Protein AF-A0A424YHI6-F1 (afdb_monomer)

Solvent-accessible surface area (backbone atoms only — not comparable to full-atom values): 8023 Å² total; per-residue (Å²): 115,73,70,59,58,51,52,52,29,46,53,42,8,32,53,23,9,33,55,16,30,49,55,28,49,52,54,45,48,51,32,28,75,72,61,40,29,93,57,55,65,30,27,48,49,17,44,78,84,36,56,72,74,53,6,70,35,75,68,19,32,53,51,2,46,53,50,46,38,51,51,24,18,51,53,21,25,55,49,40,69,72,55,61,90,86,53,69,34,44,64,51,14,31,50,50,12,48,49,49,28,49,46,43,49,58,42,50,30,34,74,70,68,60,44,71,44,59,94,75,48,56,66,58,36,52,52,52,48,43,52,38,25,28,50,24,15,33,45,26,14,46,44,41,48,58,68,68,61,59,72,82,86,78,72,95,75,91,131

Sequence (159 aa):
MRRFLEVDRLRTGVLAGLAAGIVMGIVSLLFYQTGIFNLNPFSVMARLFLSEAEAATSTGLVIGLVLHLAAAAFYGTVFAFLIDKRENALYWGITFGTILYFVNAGVLGPALGLFPPLWQVNLPNNIGALVTRVLYGGVLGYLVHMWLREPVEEGAEHH

Nearest PDB structures (foldseek):
  8wre-assembly1_A  TM=1.857E-01  e=3.552E+00  Homo sapiens
  7tjy-assembly1_T  TM=2.466E-01  e=9.676E+00  Saccharomyces cerevisiae
  8t69-assembly1_A  TM=2.017E-01  e=7.622E+00  Homo sapiens

InterPro domains:
  IPR046739 Protein of unknown function DUF6789 [PF20587] (9-150)

Mean predicted aligned error: 4.95 Å

Secondary structure (DSSP, 8-state):
-HHHHHHHHHHHHHHHHHHHHHHHHHHHHHHHHTTSSSS-HHHHHHTTTS-HHHHTSHHHHHHHHHHHHHHHHHHHHHHHHH--TTS-HHHHHHHHHHHHHIIIIIIIHHHTTSS--GGGS-HHHHHHHHHHHHHHHHHHHHHHHHHHH-------S--

Organism: NCBI:txid1795816

Structure (mmCIF, N/CA/C/O backbone):
data_AF-A0A424YHI6-F1
#
_entry.id   AF-A0A424YHI6-F1
#
loop_
_atom_site.group_PDB
_atom_site.id
_atom_site.type_symbol
_atom_site.label_atom_id
_atom_site.label_alt_id
_atom_site.label_comp_id
_atom_site.label_asym_id
_atom_site.label_entity_id
_atom_site.label_seq_id
_atom_site.pdbx_PDB_ins_code
_atom_site.Cartn_x
_atom_site.Cartn_y
_atom_site.Cartn_z
_atom_site.occupancy
_atom_site.B_iso_or_equiv
_atom_site.auth_seq_id
_atom_site.auth_comp_id
_atom_site.auth_asym_id
_atom_site.auth_atom_id
_atom_site.pdbx_PDB_model_num
ATOM 1 N N . MET A 1 1 ? 16.767 -15.921 -23.527 1.00 62.75 1 MET A N 1
ATOM 2 C CA . MET A 1 1 ? 16.535 -14.461 -23.427 1.00 62.75 1 MET A CA 1
ATOM 3 C C . MET A 1 1 ? 15.214 -14.106 -22.733 1.00 62.75 1 MET A C 1
ATOM 5 O O . MET A 1 1 ? 15.269 -13.464 -21.698 1.00 62.75 1 MET A O 1
ATOM 9 N N . ARG A 1 2 ? 14.042 -14.572 -23.203 1.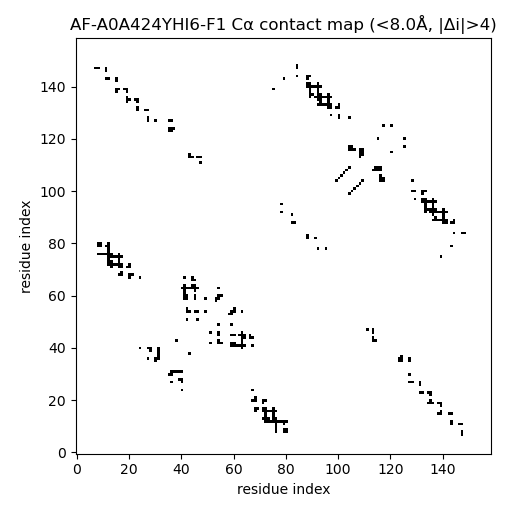00 69.50 2 ARG A N 1
ATOM 10 C CA . ARG A 1 2 ? 12.725 -14.239 -22.602 1.00 69.50 2 ARG A CA 1
ATOM 11 C C . ARG A 1 2 ? 12.581 -14.592 -21.107 1.00 69.50 2 ARG A C 1
ATOM 13 O O . ARG A 1 2 ? 12.114 -13.767 -20.338 1.00 69.50 2 ARG A O 1
ATOM 20 N N . ARG A 1 3 ? 13.074 -15.765 -20.691 1.00 66.00 3 ARG A N 1
ATOM 21 C CA . ARG A 1 3 ? 13.011 -16.243 -19.294 1.00 66.00 3 ARG A CA 1
ATOM 22 C C . ARG A 1 3 ? 13.811 -15.385 -18.298 1.00 66.00 3 ARG A C 1
ATOM 24 O O . ARG A 1 3 ? 13.391 -15.253 -17.159 1.00 66.00 3 ARG A O 1
ATOM 31 N N . PHE A 1 4 ? 14.930 -14.790 -18.720 1.00 61.97 4 PHE A N 1
ATOM 32 C CA . PHE A 1 4 ? 15.724 -13.897 -17.860 1.00 61.97 4 PHE A CA 1
ATOM 33 C C . PHE A 1 4 ? 14.978 -12.582 -17.596 1.00 61.97 4 PHE A C 1
ATOM 35 O O . PHE A 1 4 ? 14.822 -12.182 -16.449 1.00 61.97 4 PHE A O 1
ATOM 42 N N . LEU A 1 5 ? 14.373 -12.003 -18.640 1.00 73.88 5 LEU A N 1
ATOM 43 C CA . LEU A 1 5 ? 13.563 -10.785 -18.523 1.00 73.88 5 LEU A CA 1
ATOM 44 C C . LEU A 1 5 ? 12.338 -10.958 -17.607 1.00 73.88 5 LEU A C 1
ATOM 46 O O . LEU A 1 5 ? 11.920 -10.004 -16.955 1.00 73.88 5 LEU A O 1
ATOM 50 N N . GLU A 1 6 ? 11.751 -12.155 -17.561 1.00 80.88 6 GLU A N 1
ATOM 51 C CA . GLU A 1 6 ? 10.613 -12.466 -16.685 1.00 80.88 6 GLU A CA 1
ATOM 52 C C . GLU A 1 6 ? 11.025 -12.549 -15.207 1.00 80.88 6 GLU A C 1
ATOM 54 O O . GLU A 1 6 ? 10.312 -12.031 -14.347 1.00 80.88 6 GLU A O 1
ATOM 59 N N . VAL A 1 7 ? 12.187 -13.143 -14.911 1.00 82.56 7 VAL A N 1
ATOM 60 C CA . VAL A 1 7 ? 12.729 -13.227 -13.544 1.00 82.56 7 VAL A CA 1
ATOM 61 C C . VAL A 1 7 ? 13.099 -11.840 -13.020 1.00 82.56 7 VAL A C 1
ATOM 63 O O . VAL A 1 7 ? 12.750 -11.507 -11.885 1.00 82.56 7 VAL A O 1
ATOM 66 N N . ASP A 1 8 ? 13.718 -11.006 -13.856 1.00 87.38 8 ASP A N 1
ATOM 67 C CA . ASP A 1 8 ? 14.085 -9.638 -13.481 1.00 87.38 8 ASP A CA 1
ATOM 68 C C . ASP A 1 8 ? 12.847 -8.787 -13.186 1.00 87.38 8 ASP A C 1
ATOM 70 O O . ASP A 1 8 ? 12.795 -8.088 -12.177 1.00 87.38 8 ASP A O 1
ATOM 74 N N . ARG A 1 9 ? 11.800 -8.891 -14.016 1.00 91.38 9 ARG A N 1
ATOM 75 C CA . ARG A 1 9 ? 10.528 -8.186 -13.786 1.00 91.38 9 ARG A CA 1
ATOM 76 C C . ARG A 1 9 ? 9.827 -8.647 -12.517 1.00 91.38 9 ARG A C 1
ATOM 78 O O . ARG A 1 9 ? 9.335 -7.804 -11.771 1.00 91.38 9 ARG A O 1
ATOM 85 N N . LEU A 1 10 ? 9.801 -9.955 -12.254 1.00 94.44 10 LEU A N 1
ATOM 86 C CA . LEU A 1 10 ? 9.217 -10.498 -11.030 1.00 94.44 10 LEU A CA 1
ATOM 87 C C . LEU A 1 10 ? 9.954 -9.971 -9.795 1.00 94.44 10 LEU A C 1
ATOM 89 O O . LEU A 1 10 ? 9.326 -9.410 -8.899 1.00 94.44 10 LEU A O 1
ATOM 93 N N . ARG A 1 11 ? 11.285 -10.103 -9.761 1.00 94.81 11 ARG A N 1
ATOM 94 C CA . ARG A 1 11 ? 12.110 -9.634 -8.640 1.00 94.81 11 ARG A CA 1
ATOM 95 C C . ARG A 1 11 ? 11.953 -8.130 -8.430 1.00 94.81 11 ARG A C 1
ATOM 97 O O . ARG A 1 11 ? 11.688 -7.701 -7.308 1.00 94.81 11 ARG A O 1
ATOM 104 N N . THR A 1 12 ? 12.080 -7.341 -9.495 1.00 94.62 12 THR A N 1
ATOM 105 C CA . THR A 1 12 ? 11.944 -5.883 -9.432 1.00 94.62 12 THR A CA 1
ATOM 106 C C . THR A 1 12 ? 10.549 -5.473 -8.982 1.00 94.62 12 THR A C 1
ATOM 108 O O . THR A 1 12 ? 10.425 -4.625 -8.104 1.00 94.62 12 THR A O 1
ATOM 111 N N . GLY A 1 13 ? 9.500 -6.105 -9.507 1.00 96.44 13 GLY A N 1
ATOM 112 C CA . GLY A 1 13 ? 8.123 -5.818 -9.120 1.00 96.44 13 GLY A CA 1
ATOM 113 C C . GLY A 1 13 ? 7.825 -6.142 -7.657 1.00 96.44 13 GLY A C 1
ATOM 114 O O . GLY A 1 13 ? 7.239 -5.312 -6.963 1.00 96.44 13 GLY A O 1
ATOM 115 N N . VAL A 1 14 ? 8.281 -7.296 -7.157 1.00 97.81 14 VAL A N 1
ATOM 116 C CA . VAL A 1 14 ? 8.134 -7.669 -5.740 1.00 97.81 14 VAL A CA 1
ATOM 117 C C . VAL A 1 14 ? 8.851 -6.665 -4.841 1.00 97.81 14 VAL A C 1
ATOM 119 O O . VAL A 1 14 ? 8.233 -6.110 -3.934 1.00 97.81 14 VAL A O 1
ATOM 122 N N . LEU A 1 15 ? 10.136 -6.399 -5.092 1.00 97.62 15 LEU A N 1
ATOM 123 C CA . LEU A 1 15 ? 10.931 -5.515 -4.236 1.00 97.62 15 LEU A CA 1
ATOM 124 C C . LEU A 1 15 ? 10.422 -4.070 -4.281 1.00 97.62 15 LEU A C 1
ATOM 126 O O . LEU A 1 15 ? 10.320 -3.422 -3.238 1.00 97.62 15 LEU A O 1
ATOM 130 N N . ALA A 1 16 ? 10.059 -3.573 -5.466 1.00 97.50 16 ALA A N 1
ATOM 131 C CA . ALA A 1 16 ? 9.575 -2.205 -5.626 1.00 97.50 16 ALA A CA 1
ATOM 132 C C . ALA A 1 16 ? 8.184 -2.054 -5.009 1.00 97.50 16 ALA A C 1
ATOM 134 O O . ALA A 1 16 ? 7.911 -1.063 -4.334 1.00 97.50 16 ALA A O 1
ATOM 135 N N . GLY A 1 17 ? 7.333 -3.072 -5.175 1.00 98.50 17 GLY A N 1
ATOM 136 C CA . GLY A 1 17 ? 6.027 -3.164 -4.536 1.00 98.50 17 GLY A CA 1
ATOM 137 C C . GLY A 1 17 ? 6.120 -3.145 -3.015 1.00 98.50 17 GLY A C 1
ATOM 138 O O . GLY A 1 17 ? 5.414 -2.368 -2.380 1.00 98.50 17 GLY A O 1
ATOM 139 N N . LEU A 1 18 ? 7.023 -3.933 -2.424 1.00 98.56 18 LEU A N 1
ATOM 140 C CA . LEU A 1 18 ? 7.261 -3.935 -0.977 1.00 98.56 18 LEU A CA 1
ATOM 141 C C . LEU A 1 18 ? 7.744 -2.571 -0.478 1.00 98.56 18 LEU A C 1
ATOM 143 O O . LEU A 1 18 ? 7.173 -2.035 0.470 1.00 98.56 18 LEU A O 1
ATOM 147 N N . ALA A 1 19 ? 8.749 -1.982 -1.129 1.00 98.31 19 ALA A N 1
ATOM 148 C CA . ALA A 1 19 ? 9.288 -0.680 -0.744 1.00 98.31 19 ALA A CA 1
ATOM 149 C C . ALA A 1 19 ? 8.225 0.431 -0.828 1.00 98.31 19 ALA A C 1
ATOM 151 O O . ALA A 1 19 ? 8.023 1.176 0.133 1.00 98.31 19 ALA A O 1
ATOM 152 N N . ALA A 1 20 ? 7.478 0.498 -1.934 1.00 98.50 20 ALA A N 1
ATOM 153 C CA . ALA A 1 20 ? 6.359 1.425 -2.085 1.00 98.50 20 ALA A CA 1
ATOM 154 C C . ALA A 1 20 ? 5.245 1.155 -1.058 1.00 98.50 20 ALA A C 1
ATOM 156 O O . ALA A 1 20 ? 4.662 2.089 -0.504 1.00 98.50 20 ALA A O 1
ATOM 157 N N . GLY A 1 21 ? 4.969 -0.118 -0.765 1.00 98.62 21 GLY A N 1
ATOM 158 C CA . GLY A 1 21 ? 4.003 -0.554 0.241 1.00 98.62 21 GLY A CA 1
ATOM 159 C C . GLY A 1 21 ? 4.371 -0.102 1.652 1.00 98.62 21 GLY A C 1
ATOM 160 O O . GLY A 1 21 ? 3.493 0.340 2.391 1.00 98.62 21 GLY A O 1
ATOM 161 N N . ILE A 1 22 ? 5.654 -0.144 2.015 1.00 98.62 22 ILE A N 1
ATOM 162 C CA . ILE A 1 22 ? 6.156 0.368 3.297 1.00 98.62 22 ILE A CA 1
ATOM 163 C C . ILE A 1 22 ? 5.924 1.878 3.390 1.00 98.62 22 ILE A C 1
ATOM 165 O O . ILE A 1 22 ? 5.341 2.339 4.370 1.00 98.62 22 ILE A O 1
ATOM 169 N N . VAL A 1 23 ? 6.300 2.642 2.357 1.00 98.62 23 VAL A N 1
ATOM 170 C CA . VAL A 1 23 ? 6.081 4.100 2.318 1.00 98.62 23 VAL A CA 1
ATOM 171 C C . VAL A 1 23 ? 4.592 4.431 2.463 1.00 98.62 23 VAL A C 1
ATOM 173 O O . VAL A 1 23 ? 4.210 5.243 3.306 1.00 98.62 23 VAL A O 1
ATOM 176 N N . MET A 1 24 ? 3.736 3.747 1.701 1.00 98.56 24 MET A N 1
ATOM 177 C CA . MET A 1 24 ? 2.283 3.882 1.799 1.00 98.56 24 MET A CA 1
ATOM 178 C C . MET A 1 24 ? 1.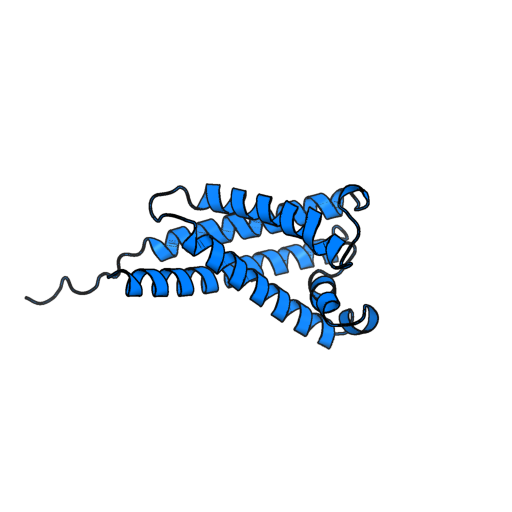763 3.536 3.200 1.00 98.56 24 MET A C 1
ATOM 180 O O . MET A 1 24 ? 0.899 4.243 3.719 1.00 98.56 24 MET A O 1
ATOM 184 N N . GLY A 1 25 ? 2.270 2.463 3.809 1.00 98.31 25 GLY A N 1
ATOM 185 C CA . GLY A 1 25 ? 1.881 2.013 5.145 1.00 98.31 25 GLY A CA 1
ATOM 186 C C . GLY A 1 25 ? 2.227 3.039 6.222 1.00 98.31 25 GLY A C 1
ATOM 187 O O . GLY A 1 25 ? 1.374 3.362 7.045 1.00 98.31 25 GLY A O 1
ATOM 188 N N . ILE A 1 26 ? 3.432 3.616 6.166 1.00 98.62 26 ILE A N 1
ATOM 189 C CA . ILE A 1 26 ? 3.873 4.681 7.080 1.00 98.62 26 ILE A CA 1
ATOM 190 C C . ILE A 1 26 ? 2.955 5.899 6.961 1.00 98.62 26 ILE A C 1
ATOM 192 O O . ILE A 1 26 ? 2.414 6.359 7.963 1.00 98.62 26 ILE A O 1
ATOM 196 N N . VAL A 1 27 ? 2.713 6.395 5.743 1.00 98.62 27 VAL A N 1
ATOM 197 C CA . VAL A 1 27 ? 1.833 7.559 5.538 1.00 98.62 27 VAL A CA 1
ATOM 198 C C . VAL A 1 27 ? 0.397 7.261 5.970 1.00 98.62 27 VAL A C 1
ATOM 200 O O . VAL A 1 27 ? -0.250 8.105 6.584 1.00 98.62 27 VAL A O 1
ATOM 203 N N . SER A 1 28 ? -0.091 6.045 5.724 1.00 98.31 28 SER A N 1
ATOM 204 C CA . SER A 1 28 ? -1.428 5.627 6.157 1.00 98.31 28 SER A CA 1
ATOM 205 C C . SER A 1 28 ? -1.553 5.581 7.681 1.00 98.31 28 SER A C 1
ATOM 207 O O . SER A 1 28 ? -2.579 5.985 8.224 1.00 98.31 28 SER A O 1
ATOM 209 N N . LEU A 1 29 ? -0.516 5.119 8.386 1.00 98.19 29 LEU A N 1
ATOM 210 C CA . LEU A 1 29 ? -0.478 5.164 9.847 1.00 98.19 29 LEU A CA 1
ATOM 211 C C . LEU A 1 29 ? -0.453 6.598 10.371 1.00 98.19 29 LEU A C 1
ATOM 213 O O . LEU A 1 29 ? -1.166 6.891 11.326 1.00 98.19 29 LEU A O 1
ATOM 217 N N . LEU A 1 30 ? 0.312 7.493 9.742 1.00 98.50 30 LEU A N 1
ATOM 218 C CA . LEU A 1 30 ?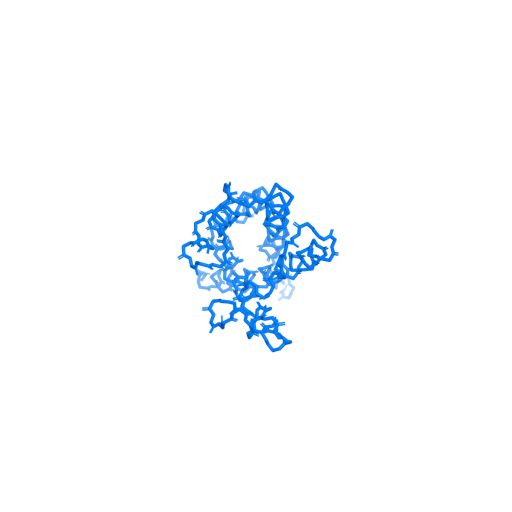 0.318 8.910 10.109 1.00 98.50 30 LEU A CA 1
ATOM 219 C C . LEU A 1 30 ? -1.071 9.532 9.922 1.00 98.50 30 LEU A C 1
ATOM 221 O O . LEU A 1 30 ? -1.549 10.223 10.812 1.00 98.50 30 LEU A O 1
ATOM 225 N N . PHE A 1 31 ? -1.757 9.236 8.815 1.00 98.44 31 PHE A N 1
ATOM 226 C CA . PHE A 1 31 ? -3.135 9.684 8.582 1.00 98.44 31 PHE A CA 1
ATOM 227 C C . PHE A 1 31 ? -4.126 9.126 9.602 1.00 98.44 31 PHE A C 1
ATOM 229 O O . PHE A 1 31 ? -5.052 9.826 9.999 1.00 98.44 31 PHE A O 1
ATOM 236 N N . TYR A 1 32 ? -3.932 7.894 10.066 1.00 98.12 32 TYR A N 1
ATOM 237 C CA . TYR A 1 32 ? -4.710 7.364 11.182 1.00 98.12 32 TYR A CA 1
ATOM 238 C C . TYR A 1 32 ? -4.418 8.120 12.488 1.00 98.12 32 TYR A C 1
ATOM 240 O O . TYR A 1 32 ? -5.340 8.543 13.176 1.00 98.12 32 TYR A O 1
ATOM 248 N N . GLN A 1 33 ? -3.144 8.367 12.802 1.00 98.00 33 GLN A N 1
ATOM 249 C CA . GLN A 1 33 ? -2.736 9.086 14.015 1.00 98.00 33 GLN A CA 1
ATOM 250 C C . GLN A 1 33 ? -3.215 10.544 14.048 1.00 98.00 33 GLN A C 1
ATOM 252 O O . GLN A 1 33 ? -3.495 11.06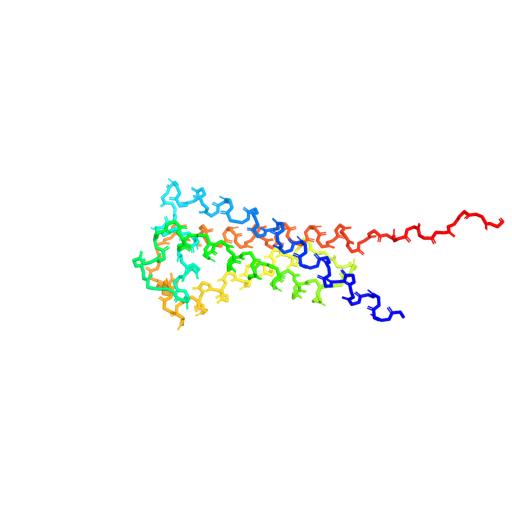6 15.123 1.00 98.00 33 GLN A O 1
ATOM 257 N N . THR A 1 34 ? -3.332 11.199 12.891 1.00 97.81 34 THR A N 1
ATOM 258 C CA . THR A 1 34 ? -3.852 12.571 12.777 1.00 97.81 34 THR A CA 1
ATOM 259 C C . THR A 1 34 ? -5.373 12.641 12.621 1.00 97.81 34 THR A C 1
ATOM 261 O O . THR A 1 34 ? -5.917 13.737 12.503 1.00 97.81 34 THR A O 1
ATOM 264 N N . GLY A 1 35 ? -6.074 11.500 12.617 1.00 97.19 35 GLY A N 1
ATOM 265 C CA . GLY A 1 35 ? -7.533 11.433 12.498 1.00 97.19 35 GLY A CA 1
ATOM 266 C C . GLY A 1 35 ? -8.082 11.631 11.080 1.00 97.19 35 GLY A C 1
ATOM 267 O O . GLY A 1 35 ? -9.289 11.779 10.911 1.00 97.19 35 GLY A O 1
ATOM 268 N N . ILE A 1 36 ? -7.229 11.623 10.049 1.00 97.50 36 ILE A N 1
ATOM 269 C CA . ILE A 1 36 ? -7.663 11.604 8.640 1.00 97.50 36 ILE A CA 1
ATOM 270 C C . ILE A 1 36 ? -8.317 10.257 8.310 1.00 97.50 36 ILE A C 1
ATOM 272 O O . ILE A 1 36 ? -9.334 10.215 7.618 1.00 97.50 36 ILE A O 1
ATOM 276 N N . PHE A 1 37 ? -7.740 9.156 8.800 1.00 97.25 37 PHE A N 1
ATOM 277 C CA . PHE A 1 37 ? -8.360 7.835 8.738 1.00 97.25 37 PHE A CA 1
ATOM 278 C C . PHE A 1 37 ? -9.048 7.500 10.052 1.00 97.25 37 PHE A C 1
ATOM 280 O O . PHE A 1 37 ? -8.450 7.602 11.119 1.00 97.25 37 PHE A O 1
ATOM 287 N N . ASN A 1 38 ? -10.288 7.022 9.953 1.00 94.75 38 ASN A N 1
ATOM 288 C CA . ASN A 1 38 ? -11.065 6.609 11.125 1.00 94.75 38 ASN A CA 1
ATOM 289 C C . ASN A 1 38 ? -10.640 5.228 11.647 1.00 94.75 38 ASN A C 1
ATOM 291 O O . ASN A 1 38 ? -10.889 4.893 12.800 1.00 94.75 38 ASN A O 1
ATOM 295 N N . LEU A 1 39 ? -10.039 4.406 10.782 1.00 95.00 39 LEU A N 1
ATOM 296 C CA . LEU A 1 39 ? -9.649 3.034 11.082 1.00 95.00 39 LEU A CA 1
ATOM 297 C C . LEU A 1 39 ? -8.156 2.845 10.844 1.00 95.00 39 LEU A C 1
ATOM 299 O O . LEU A 1 39 ? -7.584 3.395 9.901 1.00 95.00 39 LEU A O 1
ATOM 303 N N . ASN A 1 40 ? -7.538 2.009 11.676 1.00 97.44 40 ASN A N 1
ATOM 304 C CA . ASN A 1 40 ? -6.153 1.619 11.478 1.00 97.44 40 ASN A CA 1
ATOM 305 C C . ASN A 1 40 ? -6.031 0.813 10.165 1.00 97.44 40 ASN A C 1
ATOM 307 O O . ASN A 1 40 ? -6.727 -0.197 10.014 1.00 97.44 40 ASN A O 1
ATOM 311 N N . PRO A 1 41 ? -5.142 1.201 9.230 1.00 96.94 41 PRO A N 1
ATOM 312 C CA . PRO A 1 41 ? -5.055 0.576 7.909 1.00 96.94 41 PRO A CA 1
ATOM 313 C C . PRO A 1 41 ? -4.709 -0.919 7.964 1.00 96.94 41 PRO A C 1
ATOM 315 O O . PRO A 1 41 ? -5.196 -1.691 7.142 1.00 96.94 41 PRO A O 1
ATOM 318 N N . PHE A 1 42 ? -3.911 -1.352 8.942 1.00 98.25 42 PHE A N 1
ATOM 319 C CA . PHE A 1 42 ? -3.553 -2.763 9.088 1.00 98.25 42 PHE A CA 1
ATOM 320 C C . PHE A 1 42 ? -4.685 -3.564 9.721 1.00 98.25 42 PHE A C 1
ATOM 322 O O . PHE A 1 42 ? -4.960 -4.674 9.278 1.00 98.25 42 PHE A O 1
ATOM 329 N N . SER A 1 43 ? -5.417 -2.980 10.673 1.00 98.12 43 SER A N 1
ATOM 330 C CA . SER A 1 43 ? -6.635 -3.611 11.192 1.00 98.12 43 SER A CA 1
ATOM 331 C C . SER A 1 43 ? -7.649 -3.863 10.071 1.00 98.12 43 SER A C 1
ATOM 333 O O . SER A 1 43 ? -8.196 -4.956 9.978 1.00 98.12 43 SER A O 1
ATOM 335 N N . VAL A 1 44 ? -7.834 -2.905 9.151 1.00 96.94 44 VAL A N 1
ATOM 336 C CA . VAL A 1 44 ? -8.713 -3.078 7.979 1.00 96.94 44 VAL A CA 1
ATOM 337 C C . VAL A 1 44 ? -8.279 -4.265 7.113 1.00 96.94 44 VAL A C 1
ATOM 339 O O . VAL A 1 44 ? -9.124 -5.059 6.715 1.00 96.94 44 VAL A O 1
ATOM 342 N N . MET A 1 45 ? -6.979 -4.434 6.857 1.00 97.56 45 MET A N 1
ATOM 343 C CA . MET A 1 45 ? -6.480 -5.588 6.094 1.00 97.56 45 MET A CA 1
ATOM 344 C C . MET A 1 45 ? -6.676 -6.913 6.841 1.00 97.56 45 MET A C 1
ATOM 346 O O . MET A 1 45 ? -7.005 -7.923 6.224 1.00 97.56 45 MET A O 1
ATOM 350 N N . ALA A 1 46 ? -6.513 -6.921 8.164 1.00 98.06 46 ALA A N 1
ATOM 351 C CA . ALA A 1 46 ? -6.689 -8.119 8.982 1.00 98.06 46 ALA A CA 1
ATOM 352 C C . ALA A 1 46 ? -8.144 -8.626 9.004 1.00 98.06 46 ALA A C 1
ATOM 354 O O . ALA A 1 46 ? -8.369 -9.833 9.106 1.00 98.06 46 ALA A O 1
ATOM 355 N N . ARG A 1 47 ? -9.128 -7.730 8.828 1.00 97.38 47 ARG A N 1
ATOM 356 C CA . ARG A 1 47 ? -10.565 -8.070 8.741 1.00 97.38 47 ARG A CA 1
ATOM 357 C C . ARG A 1 47 ? -10.928 -8.974 7.559 1.00 97.38 47 ARG A C 1
ATOM 359 O O . ARG A 1 47 ? -12.025 -9.515 7.535 1.00 97.38 47 ARG A O 1
ATOM 366 N N . LEU A 1 48 ? -10.020 -9.178 6.600 1.00 96.00 48 LEU A N 1
ATOM 367 C CA . LEU A 1 48 ? -10.194 -10.192 5.554 1.00 96.00 48 LEU A CA 1
ATOM 368 C C . LEU A 1 48 ? -10.314 -11.615 6.118 1.00 96.00 48 LEU A C 1
ATOM 370 O O . LEU A 1 48 ? -10.938 -12.464 5.488 1.00 96.00 48 LEU A O 1
ATOM 374 N N . PHE A 1 49 ? -9.703 -11.879 7.277 1.00 97.06 49 PHE A N 1
ATOM 375 C CA . PHE A 1 49 ? -9.634 -13.221 7.867 1.00 97.06 49 PHE A CA 1
ATOM 376 C C . PHE A 1 49 ? -10.046 -13.272 9.338 1.00 97.06 49 PHE A C 1
ATOM 378 O O . PHE A 1 49 ? -10.272 -14.359 9.862 1.00 97.06 49 PHE A O 1
ATOM 385 N N . LEU A 1 50 ? -10.113 -12.122 10.008 1.00 97.56 50 LEU A N 1
ATOM 386 C CA . LEU A 1 50 ? -10.385 -12.013 11.436 1.00 97.56 50 LEU A CA 1
ATOM 387 C C . LEU A 1 50 ? -11.656 -11.207 11.690 1.00 97.56 50 LEU A C 1
ATOM 389 O O . LEU A 1 50 ? -12.026 -10.340 10.896 1.00 97.56 50 LEU A O 1
ATOM 393 N N . SER A 1 51 ? -12.284 -11.435 12.843 1.00 96.94 51 SER A N 1
ATOM 394 C CA . SER A 1 51 ? -13.336 -10.539 13.323 1.00 96.94 51 SER A CA 1
ATOM 395 C C . SER A 1 51 ? -12.785 -9.136 13.613 1.00 96.94 51 SER A C 1
ATOM 397 O O . SER A 1 51 ? -11.583 -8.938 13.798 1.00 96.94 51 SER A O 1
ATOM 399 N N . GLU A 1 52 ? -13.667 -8.139 13.703 1.00 95.19 52 GLU A N 1
ATOM 400 C CA . GLU A 1 52 ? -13.276 -6.761 14.025 1.00 95.19 52 GLU A CA 1
ATOM 401 C C . GLU A 1 52 ? -12.520 -6.650 15.361 1.00 95.19 52 GLU A C 1
ATOM 403 O O . GLU A 1 52 ? -11.523 -5.930 15.442 1.00 95.19 52 GLU A O 1
ATOM 408 N N . ALA A 1 53 ? -12.949 -7.400 16.382 1.00 97.06 53 ALA A N 1
ATOM 409 C CA . ALA A 1 53 ? -12.298 -7.410 17.689 1.00 97.06 53 ALA A CA 1
ATOM 410 C C . ALA A 1 53 ? -10.881 -8.005 17.618 1.00 97.06 53 ALA A C 1
ATOM 412 O O . ALA A 1 53 ? -9.937 -7.425 18.153 1.00 97.06 53 ALA A O 1
ATOM 413 N N . GLU A 1 54 ? -10.707 -9.125 16.913 1.00 98.06 54 GLU A N 1
ATOM 414 C CA . GLU A 1 54 ? -9.402 -9.773 16.732 1.00 98.06 54 GLU A CA 1
ATOM 415 C C . GLU A 1 54 ? -8.459 -8.923 15.873 1.00 98.06 54 GLU A C 1
ATOM 417 O O . GLU A 1 54 ? -7.280 -8.774 16.202 1.00 98.06 54 GLU A O 1
ATOM 422 N N . ALA A 1 55 ? -8.981 -8.303 14.812 1.00 97.69 55 ALA A N 1
ATOM 423 C CA . ALA A 1 55 ? -8.241 -7.421 13.915 1.00 97.69 55 ALA A CA 1
ATOM 424 C C . ALA A 1 55 ? -7.704 -6.156 14.609 1.00 97.69 55 ALA A C 1
ATOM 426 O O . ALA A 1 55 ? -6.781 -5.522 14.094 1.00 97.69 55 ALA A O 1
ATOM 427 N N . ALA A 1 56 ? -8.280 -5.754 15.745 1.00 97.25 56 ALA A N 1
ATOM 428 C CA . ALA A 1 56 ? -7.820 -4.613 16.539 1.00 97.25 56 ALA A CA 1
ATOM 429 C C . ALA A 1 56 ? -6.703 -4.973 17.539 1.00 97.25 56 ALA A C 1
ATOM 431 O O . ALA A 1 56 ? -6.057 -4.081 18.089 1.00 97.25 56 ALA A O 1
ATOM 432 N N . THR A 1 57 ? -6.450 -6.263 17.778 1.00 98.25 57 THR A N 1
ATOM 433 C CA . THR A 1 57 ? -5.372 -6.721 18.669 1.00 98.25 57 THR A CA 1
ATOM 434 C C . THR A 1 57 ? -3.992 -6.542 18.035 1.00 98.25 57 THR A C 1
ATOM 436 O O . THR A 1 57 ? -3.863 -6.463 16.815 1.00 98.25 57 THR A O 1
ATOM 439 N N . SER A 1 58 ? -2.924 -6.561 18.840 1.00 98.00 58 SER A N 1
ATOM 440 C CA . SER A 1 58 ? -1.545 -6.512 18.329 1.00 98.00 58 SER A CA 1
ATOM 441 C C . SER A 1 58 ? -1.249 -7.630 17.322 1.00 98.00 58 SER A C 1
ATOM 443 O O . SER A 1 58 ? -0.626 -7.375 16.294 1.00 98.00 58 SER A O 1
ATOM 445 N N . THR A 1 59 ? -1.744 -8.846 17.572 1.00 98.12 59 THR A N 1
ATOM 446 C CA . THR A 1 59 ? -1.625 -9.974 16.635 1.00 98.12 59 THR A CA 1
ATOM 447 C C . THR A 1 59 ? -2.367 -9.690 15.330 1.00 98.12 59 THR A C 1
ATOM 449 O O . THR A 1 59 ? -1.813 -9.900 14.251 1.00 98.12 59 THR A O 1
ATOM 452 N N . GLY A 1 60 ? -3.586 -9.146 15.417 1.00 98.31 60 GLY A N 1
ATOM 453 C CA . GLY A 1 60 ? -4.362 -8.717 14.254 1.00 98.31 60 GLY A CA 1
ATOM 454 C C . GLY A 1 60 ? -3.628 -7.670 13.416 1.00 98.31 60 GLY A C 1
ATOM 455 O O . GLY A 1 60 ? -3.549 -7.805 12.199 1.00 98.31 60 GLY A O 1
ATOM 456 N N . LEU A 1 61 ? -2.997 -6.679 14.052 1.00 98.31 61 LEU A N 1
ATOM 457 C CA . LEU A 1 61 ? -2.210 -5.657 13.353 1.00 98.31 61 LEU A CA 1
ATOM 458 C C . LEU A 1 61 ? -0.991 -6.241 12.624 1.00 98.31 61 LEU A C 1
ATOM 460 O O . LEU A 1 61 ? -0.695 -5.812 11.510 1.00 98.31 61 LEU A O 1
ATOM 464 N N . VAL A 1 62 ? -0.305 -7.230 13.209 1.00 98.44 62 VAL A N 1
ATOM 465 C CA . VAL A 1 62 ? 0.813 -7.928 12.546 1.00 98.44 62 VAL A CA 1
ATOM 466 C C . VAL A 1 62 ? 0.321 -8.697 11.320 1.00 98.44 62 VAL A C 1
ATOM 468 O O . VAL A 1 62 ? 0.913 -8.573 10.249 1.00 98.44 62 VAL A O 1
ATOM 471 N N . ILE A 1 63 ? -0.788 -9.432 11.442 1.00 98.38 63 ILE A N 1
ATOM 472 C CA . ILE A 1 63 ? -1.414 -10.133 10.309 1.00 98.38 63 ILE A CA 1
ATOM 473 C C . ILE A 1 63 ? -1.795 -9.129 9.214 1.00 98.38 63 ILE A C 1
ATOM 475 O O . ILE A 1 63 ? -1.467 -9.320 8.045 1.00 98.38 63 ILE A O 1
ATOM 479 N N . GLY A 1 64 ? -2.414 -8.014 9.599 1.00 98.44 64 GLY A N 1
ATOM 480 C CA . GLY A 1 64 ? -2.773 -6.924 8.702 1.00 98.44 64 GLY A CA 1
ATOM 481 C C . GLY A 1 64 ? -1.588 -6.321 7.952 1.00 98.44 64 GLY A C 1
ATOM 482 O O . GLY A 1 64 ? -1.680 -6.078 6.750 1.00 98.44 64 GLY A O 1
ATOM 483 N N . LEU A 1 65 ? -0.458 -6.120 8.634 1.00 98.50 65 LEU A N 1
ATOM 484 C CA . LEU A 1 65 ? 0.781 -5.643 8.022 1.00 98.50 65 LEU A CA 1
ATOM 485 C C . LEU A 1 65 ? 1.332 -6.650 7.003 1.00 98.50 65 LEU A C 1
ATOM 487 O O . LEU A 1 65 ? 1.714 -6.254 5.903 1.00 98.50 65 LEU A O 1
ATOM 491 N N . VAL A 1 66 ? 1.343 -7.944 7.334 1.00 98.62 66 VAL A N 1
ATOM 492 C CA . VAL A 1 66 ? 1.784 -8.999 6.406 1.00 98.62 66 VAL A CA 1
ATOM 493 C C . VAL A 1 66 ? 0.903 -9.020 5.156 1.00 98.62 66 VAL A C 1
ATOM 495 O O . VAL A 1 66 ? 1.426 -9.041 4.043 1.00 98.62 66 VAL A O 1
ATOM 498 N N . LEU A 1 67 ? -0.420 -8.940 5.318 1.00 98.38 67 LEU A N 1
ATOM 499 C CA . LEU A 1 67 ? -1.369 -8.890 4.201 1.00 98.38 67 LEU A CA 1
ATOM 500 C C . LEU A 1 67 ? -1.202 -7.625 3.353 1.00 98.38 67 LEU A C 1
ATOM 502 O O . LEU A 1 67 ? -1.243 -7.700 2.126 1.00 98.38 67 LEU A O 1
ATOM 506 N N . HIS A 1 68 ? -0.968 -6.475 3.988 1.00 98.31 68 HIS A N 1
ATOM 507 C CA . HIS A 1 68 ? -0.668 -5.215 3.303 1.00 98.31 68 HIS A CA 1
ATOM 508 C C . HIS A 1 68 ? 0.586 -5.333 2.431 1.00 98.31 68 HIS A C 1
ATOM 510 O O . HIS A 1 68 ? 0.556 -4.978 1.253 1.00 98.31 68 HIS A O 1
ATOM 516 N N . LEU A 1 69 ? 1.675 -5.880 2.977 1.00 98.62 69 LEU A N 1
ATOM 517 C CA . LEU A 1 69 ? 2.926 -6.069 2.238 1.00 98.62 69 LEU A CA 1
ATOM 518 C C . LEU A 1 69 ? 2.789 -7.115 1.126 1.00 98.62 69 LEU A C 1
ATOM 520 O O . LEU A 1 69 ? 3.304 -6.903 0.029 1.00 98.62 69 LEU A O 1
ATOM 524 N N . ALA A 1 70 ? 2.052 -8.201 1.362 1.00 98.50 70 ALA A N 1
ATOM 525 C CA . ALA A 1 70 ? 1.767 -9.205 0.341 1.00 98.50 70 ALA A CA 1
ATOM 526 C C . ALA A 1 70 ? 0.966 -8.612 -0.831 1.00 98.50 70 ALA A C 1
ATOM 528 O O . ALA A 1 70 ? 1.333 -8.807 -1.991 1.00 98.50 70 ALA A O 1
ATOM 529 N N . ALA A 1 71 ? -0.075 -7.824 -0.542 1.00 98.12 71 ALA A N 1
ATOM 530 C CA . ALA A 1 71 ? -0.842 -7.113 -1.564 1.00 98.12 71 ALA A CA 1
ATOM 531 C C . ALA A 1 71 ? 0.030 -6.096 -2.320 1.00 98.12 71 ALA A C 1
ATOM 533 O O . ALA A 1 71 ? -0.026 -6.018 -3.546 1.00 98.12 71 ALA A O 1
ATOM 534 N N . ALA A 1 72 ? 0.887 -5.354 -1.612 1.00 98.62 72 ALA A N 1
ATOM 535 C CA . ALA A 1 72 ? 1.804 -4.396 -2.220 1.00 98.62 72 ALA A CA 1
ATOM 536 C C . ALA A 1 72 ? 2.834 -5.065 -3.149 1.00 98.62 72 ALA A C 1
ATOM 538 O O . ALA A 1 72 ? 3.102 -4.545 -4.233 1.00 98.62 72 ALA A O 1
ATOM 539 N N . ALA A 1 73 ? 3.374 -6.227 -2.769 1.00 98.62 73 ALA A N 1
ATOM 540 C CA . ALA A 1 73 ? 4.263 -7.029 -3.611 1.00 98.62 73 ALA A CA 1
ATOM 541 C C . ALA A 1 73 ? 3.541 -7.573 -4.853 1.00 98.62 73 ALA A C 1
ATOM 543 O O . ALA A 1 73 ? 4.083 -7.527 -5.961 1.00 98.62 73 ALA A O 1
ATOM 544 N N . PHE A 1 74 ? 2.304 -8.048 -4.683 1.00 98.38 74 PHE A N 1
ATOM 545 C CA . PHE A 1 74 ? 1.463 -8.514 -5.783 1.00 98.38 74 PHE A CA 1
ATOM 546 C C . PHE A 1 74 ? 1.201 -7.394 -6.797 1.00 98.38 74 PHE A C 1
ATOM 548 O O . PHE A 1 74 ? 1.492 -7.554 -7.982 1.00 98.38 74 PHE A O 1
ATOM 555 N N . TYR A 1 75 ? 0.736 -6.228 -6.341 1.00 98.38 75 TYR A N 1
ATOM 556 C CA . TYR A 1 75 ? 0.482 -5.085 -7.218 1.00 98.38 75 TYR A CA 1
ATOM 557 C C . TYR A 1 75 ? 1.756 -4.554 -7.883 1.00 98.38 75 TYR A C 1
ATOM 559 O O . TYR A 1 75 ? 1.724 -4.226 -9.069 1.00 98.38 75 TYR A O 1
ATOM 567 N N . GLY A 1 76 ? 2.884 -4.535 -7.169 1.00 98.06 76 GLY A N 1
ATOM 568 C CA . GLY A 1 76 ? 4.176 -4.154 -7.741 1.00 98.06 76 GLY A CA 1
ATOM 569 C C . GLY A 1 76 ? 4.632 -5.107 -8.843 1.00 98.06 76 GLY A C 1
ATOM 570 O O . GLY A 1 76 ? 5.111 -4.669 -9.888 1.00 98.06 76 GLY A O 1
ATOM 571 N N . THR A 1 77 ? 4.401 -6.407 -8.653 1.00 97.38 77 THR A N 1
ATOM 572 C CA . THR A 1 77 ? 4.647 -7.432 -9.674 1.00 97.38 77 THR A CA 1
ATOM 573 C C . THR A 1 77 ? 3.786 -7.190 -10.906 1.00 97.38 77 THR A C 1
ATOM 575 O O . THR A 1 77 ? 4.320 -7.083 -12.006 1.00 97.38 77 THR A O 1
ATOM 578 N N . VAL A 1 78 ? 2.469 -7.034 -10.731 1.00 96.88 78 VAL A N 1
ATOM 579 C CA . VAL A 1 78 ? 1.545 -6.739 -11.838 1.00 96.88 78 VAL A CA 1
ATOM 580 C C . VAL A 1 78 ? 2.011 -5.506 -12.613 1.00 96.88 78 VAL A C 1
ATOM 582 O O . VAL A 1 78 ? 2.147 -5.565 -13.833 1.00 96.88 78 VAL A O 1
ATOM 585 N N . PHE A 1 79 ? 2.341 -4.419 -11.916 1.00 96.00 79 PHE A N 1
ATOM 586 C CA . PHE A 1 79 ? 2.837 -3.198 -12.543 1.00 96.00 79 PHE A CA 1
ATOM 587 C C . PHE A 1 79 ? 4.127 -3.422 -13.350 1.00 96.00 79 PHE A C 1
ATOM 589 O O . PHE A 1 79 ? 4.212 -2.990 -14.498 1.00 96.00 79 PHE A O 1
ATOM 596 N N . ALA A 1 80 ? 5.107 -4.143 -12.796 1.00 95.06 80 ALA A N 1
ATOM 597 C CA . ALA A 1 80 ? 6.374 -4.428 -13.473 1.00 95.06 80 ALA A CA 1
ATOM 598 C C . ALA A 1 80 ? 6.208 -5.270 -14.753 1.00 95.06 80 ALA A C 1
ATOM 600 O O . ALA A 1 80 ? 7.017 -5.159 -15.675 1.00 95.06 80 ALA A O 1
ATOM 601 N N . PHE A 1 81 ? 5.165 -6.102 -14.833 1.00 93.62 81 PHE A N 1
ATOM 602 C CA . PHE A 1 81 ? 4.837 -6.839 -16.056 1.00 93.62 81 PHE A CA 1
ATOM 603 C C . PHE A 1 81 ? 4.095 -5.992 -17.091 1.00 93.62 81 PHE A C 1
ATOM 605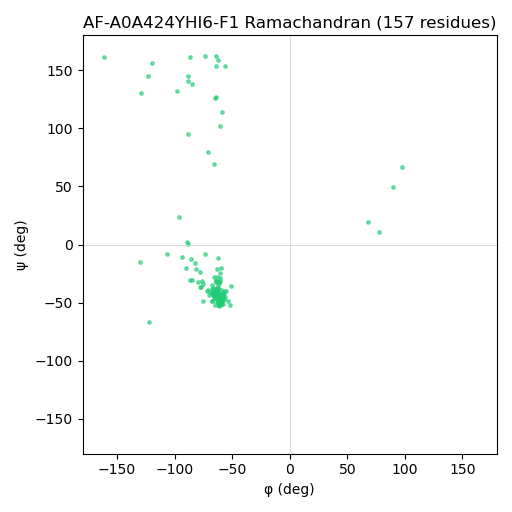 O O . PHE A 1 81 ? 4.299 -6.213 -18.287 1.00 93.62 81 PHE A O 1
ATOM 612 N N . LEU A 1 82 ? 3.274 -5.036 -16.649 1.00 92.12 82 LEU A N 1
ATOM 613 C CA . LEU A 1 82 ? 2.514 -4.148 -17.530 1.00 92.12 82 LEU A CA 1
ATOM 614 C C . LEU A 1 82 ? 3.374 -3.046 -18.159 1.00 92.12 82 LEU A C 1
ATOM 616 O O . LEU A 1 82 ? 3.093 -2.640 -19.282 1.00 92.12 82 LEU A O 1
ATOM 620 N N . ILE A 1 83 ? 4.410 -2.568 -17.465 1.00 90.31 83 ILE A N 1
ATOM 621 C CA . ILE A 1 83 ? 5.211 -1.430 -17.927 1.00 90.31 83 ILE A CA 1
ATOM 622 C C . ILE A 1 83 ? 6.326 -1.843 -18.905 1.00 90.31 83 ILE A C 1
ATOM 624 O O . ILE A 1 83 ? 7.033 -2.838 -18.701 1.00 90.31 83 ILE A O 1
ATOM 628 N N . ASP A 1 84 ? 6.531 -1.055 -19.965 1.00 79.38 84 ASP A N 1
ATOM 629 C CA . ASP A 1 84 ? 7.718 -1.165 -20.821 1.00 79.38 84 ASP A CA 1
ATOM 630 C C . ASP A 1 84 ? 8.864 -0.282 -20.285 1.00 79.38 84 ASP A C 1
ATOM 632 O O . ASP A 1 84 ? 8.661 0.822 -19.780 1.00 79.38 84 ASP A O 1
ATOM 636 N N . LYS A 1 85 ? 10.111 -0.747 -20.432 1.00 70.31 85 LYS A N 1
ATOM 637 C CA . LYS A 1 85 ? 11.340 -0.085 -19.957 1.00 70.31 85 LYS A CA 1
ATOM 638 C C . LYS A 1 85 ? 11.559 1.311 -20.565 1.00 70.31 85 LYS A C 1
ATOM 640 O O . LYS A 1 85 ? 12.350 2.102 -20.043 1.00 70.31 85 LYS A O 1
ATOM 645 N N . ARG A 1 86 ? 10.907 1.599 -21.695 1.00 61.94 86 ARG A N 1
ATOM 646 C CA . ARG A 1 86 ? 11.047 2.850 -22.461 1.00 61.94 86 ARG A CA 1
ATOM 647 C C . ARG A 1 86 ? 10.007 3.903 -22.090 1.00 61.94 86 ARG A C 1
ATOM 649 O O . ARG A 1 86 ? 10.140 5.047 -22.513 1.00 61.94 86 ARG A O 1
ATOM 656 N N . GLU A 1 87 ? 8.995 3.536 -21.313 1.00 75.56 87 GLU A N 1
ATOM 657 C CA . GLU A 1 87 ? 7.886 4.423 -20.990 1.00 75.56 87 GLU A CA 1
ATOM 658 C C . GLU A 1 87 ? 8.167 5.304 -19.770 1.00 75.56 87 GLU A C 1
ATOM 660 O O . GLU A 1 87 ? 9.049 5.037 -18.946 1.00 75.56 87 GLU A O 1
ATOM 665 N N . ASN A 1 88 ? 7.384 6.380 -19.645 1.00 87.25 88 ASN A N 1
ATOM 666 C CA . ASN A 1 88 ? 7.391 7.252 -18.477 1.00 87.25 88 ASN A CA 1
ATOM 667 C C . ASN A 1 88 ? 6.748 6.526 -17.281 1.00 87.25 88 ASN A C 1
ATOM 669 O O . ASN A 1 88 ? 5.579 6.719 -16.948 1.00 87.25 88 ASN A O 1
ATOM 673 N N . ALA A 1 89 ? 7.531 5.653 -16.654 1.00 89.38 89 ALA A N 1
ATOM 674 C CA . ALA A 1 89 ? 7.099 4.779 -15.571 1.00 89.38 89 ALA A CA 1
ATOM 675 C C . ALA A 1 89 ? 6.580 5.537 -14.338 1.00 89.38 89 ALA A C 1
ATOM 677 O O . ALA A 1 89 ? 5.742 5.001 -13.620 1.00 89.38 89 ALA A O 1
ATOM 678 N N . LEU A 1 90 ? 6.998 6.790 -14.110 1.00 92.25 90 LEU A N 1
ATOM 679 C CA . LEU A 1 90 ? 6.437 7.620 -13.040 1.00 92.25 90 LEU A CA 1
ATOM 680 C C . LEU A 1 90 ? 4.976 7.997 -13.326 1.00 92.25 90 LEU A C 1
ATOM 682 O O . LEU A 1 90 ? 4.116 7.818 -12.464 1.00 92.25 90 LEU A O 1
ATOM 686 N N . TYR A 1 91 ? 4.686 8.478 -14.540 1.00 95.06 91 TYR A N 1
ATOM 687 C CA . TYR A 1 91 ? 3.319 8.804 -14.965 1.00 95.06 91 TYR A CA 1
ATOM 688 C C . TYR A 1 91 ? 2.403 7.577 -14.885 1.00 95.06 91 TYR A C 1
ATOM 690 O O . TYR A 1 91 ? 1.301 7.639 -14.330 1.00 95.06 91 TYR A O 1
ATOM 698 N N . TRP A 1 92 ? 2.885 6.437 -15.380 1.00 95.75 92 TRP A N 1
ATOM 699 C CA . TRP A 1 92 ? 2.143 5.184 -15.303 1.00 95.75 92 TRP A CA 1
ATOM 700 C C . TRP A 1 92 ? 1.992 4.672 -13.879 1.00 95.75 92 TRP A C 1
ATOM 702 O O . TRP A 1 92 ? 0.934 4.152 -13.542 1.00 95.75 92 TRP A O 1
ATOM 712 N N . GLY A 1 93 ? 2.992 4.869 -13.023 1.00 97.12 93 GLY A N 1
ATOM 713 C CA . GLY A 1 93 ? 2.913 4.559 -11.602 1.00 97.12 93 GLY A CA 1
ATOM 714 C C . GLY A 1 93 ? 1.799 5.344 -10.912 1.00 97.12 93 GLY A C 1
ATOM 715 O O . GLY A 1 93 ? 0.931 4.751 -10.277 1.00 97.12 93 GLY A O 1
ATOM 716 N N . ILE A 1 94 ? 1.752 6.667 -11.094 1.00 97.81 94 ILE A N 1
ATOM 717 C CA . ILE A 1 94 ? 0.685 7.532 -10.554 1.00 97.81 94 ILE A CA 1
ATOM 718 C C . ILE A 1 94 ? -0.692 7.104 -11.076 1.00 97.81 94 ILE A C 1
ATOM 720 O O . ILE A 1 94 ? -1.654 7.001 -10.308 1.00 97.81 94 ILE A O 1
ATOM 724 N N . THR A 1 95 ? -0.784 6.813 -12.375 1.00 97.44 95 THR A N 1
ATOM 725 C CA . THR A 1 95 ? -2.017 6.332 -13.013 1.00 97.44 95 THR A CA 1
ATOM 726 C C . THR A 1 95 ? -2.459 5.002 -12.406 1.00 97.44 95 THR A C 1
ATOM 728 O O . THR A 1 95 ? -3.612 4.853 -12.005 1.00 97.44 95 THR A O 1
ATOM 731 N N . PHE A 1 96 ? -1.531 4.059 -12.248 1.00 97.88 96 PHE A N 1
ATOM 732 C CA . PHE A 1 96 ? -1.776 2.760 -11.635 1.00 97.88 96 PHE A CA 1
ATOM 733 C C . PHE A 1 96 ? -2.229 2.894 -10.178 1.00 97.88 96 PHE A C 1
ATOM 735 O O . PHE A 1 96 ? -3.221 2.286 -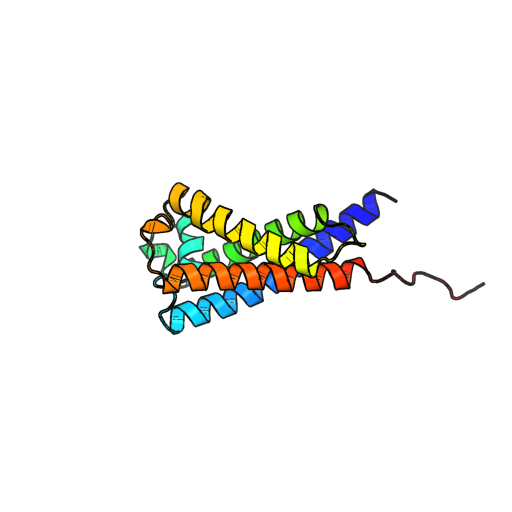9.789 1.00 97.88 96 PHE A O 1
ATOM 742 N N . GLY A 1 97 ? -1.580 3.753 -9.389 1.00 98.38 97 GLY A N 1
ATOM 743 C CA . GLY A 1 97 ? -2.008 4.079 -8.028 1.00 98.38 97 GLY A CA 1
ATOM 744 C C . GLY A 1 97 ? -3.430 4.644 -7.981 1.00 98.38 97 GLY A C 1
ATOM 745 O O . GLY A 1 97 ? -4.254 4.213 -7.177 1.00 98.38 97 GLY A O 1
ATOM 746 N N . THR A 1 98 ? -3.765 5.551 -8.897 1.00 98.44 98 THR A N 1
ATOM 747 C CA . THR A 1 98 ? -5.119 6.116 -9.009 1.00 98.44 98 THR A CA 1
ATOM 748 C C . THR A 1 98 ? -6.154 5.038 -9.342 1.00 98.44 98 THR A C 1
ATOM 750 O O . THR A 1 98 ? -7.206 4.970 -8.708 1.00 98.44 98 THR A O 1
ATOM 753 N N . ILE A 1 99 ? -5.844 4.138 -10.278 1.00 98.31 99 ILE A N 1
ATOM 754 C CA . ILE A 1 99 ? -6.701 2.989 -10.601 1.00 98.31 99 ILE A CA 1
ATOM 755 C C . ILE A 1 99 ? -6.866 2.088 -9.371 1.00 98.31 99 ILE A C 1
ATOM 757 O O . ILE A 1 99 ? -7.989 1.722 -9.030 1.00 98.31 99 ILE A O 1
ATOM 761 N N . LEU A 1 100 ? -5.780 1.787 -8.652 1.00 97.94 100 LEU A N 1
ATOM 762 C CA . LEU A 1 100 ? -5.830 0.994 -7.424 1.00 97.94 100 LEU A CA 1
ATOM 763 C C . LEU A 1 100 ? -6.680 1.642 -6.332 1.00 97.94 100 LEU A C 1
ATOM 765 O O . LEU A 1 100 ? -7.275 0.915 -5.538 1.00 97.94 100 LEU A O 1
ATOM 769 N N . TYR A 1 101 ? -6.760 2.972 -6.261 1.00 98.06 101 TYR A N 1
ATOM 770 C CA . TYR A 1 101 ? -7.702 3.638 -5.364 1.00 98.06 101 TYR A CA 1
ATOM 771 C C . TYR A 1 101 ? -9.145 3.272 -5.723 1.00 98.06 101 TYR A C 1
ATOM 773 O O . TYR A 1 101 ? -9.866 2.775 -4.863 1.00 98.06 101 TYR A O 1
ATOM 781 N N . PHE A 1 102 ? -9.556 3.426 -6.984 1.00 97.62 102 PHE A N 1
ATOM 782 C CA . PHE A 1 102 ? -10.924 3.097 -7.393 1.00 97.62 102 PHE A CA 1
ATOM 783 C C . PHE A 1 102 ? -11.232 1.603 -7.278 1.00 97.62 102 PHE A C 1
ATOM 785 O O . PHE A 1 102 ? -12.303 1.235 -6.805 1.00 97.62 102 PHE A O 1
ATOM 792 N N . VAL A 1 103 ? -10.286 0.737 -7.637 1.00 96.94 103 VAL A N 1
ATOM 793 C CA . VAL A 1 103 ? -10.451 -0.717 -7.525 1.00 96.94 103 VAL A CA 1
ATOM 794 C C . VAL A 1 103 ? -10.573 -1.133 -6.060 1.00 96.94 103 VAL A C 1
ATOM 796 O O . VAL A 1 103 ? -11.538 -1.793 -5.688 1.00 96.94 103 VAL A O 1
ATOM 799 N N . ASN A 1 104 ? -9.639 -0.722 -5.199 1.00 95.62 104 ASN A N 1
ATOM 800 C CA . ASN A 1 104 ? -9.641 -1.167 -3.807 1.00 95.62 104 ASN A CA 1
ATOM 801 C C . ASN A 1 104 ? -10.719 -0.468 -2.978 1.00 95.62 104 ASN A C 1
ATOM 803 O O . ASN A 1 104 ? -11.449 -1.130 -2.251 1.00 95.62 104 ASN A O 1
ATOM 807 N N . ALA A 1 105 ? -10.815 0.859 -3.064 1.00 92.94 105 ALA A N 1
ATOM 808 C CA . ALA A 1 105 ? -11.718 1.639 -2.224 1.00 92.94 105 ALA A CA 1
ATOM 809 C C . ALA A 1 105 ? -13.134 1.762 -2.810 1.00 92.94 105 ALA A C 1
ATOM 811 O O . ALA A 1 105 ? -14.103 1.830 -2.062 1.00 92.94 105 ALA A O 1
ATOM 812 N N . GLY A 1 106 ? -13.269 1.762 -4.137 1.00 93.12 106 GLY A N 1
ATOM 813 C CA . GLY A 1 106 ? -14.567 1.844 -4.811 1.00 93.12 106 GLY A CA 1
ATOM 814 C C . GLY A 1 106 ? -15.269 0.503 -4.991 1.00 93.12 106 GLY A C 1
ATOM 815 O O . GLY A 1 106 ? -16.497 0.477 -4.993 1.00 93.12 106 GLY A O 1
ATOM 816 N N . VAL A 1 107 ? -14.516 -0.595 -5.134 1.00 96.00 107 VAL A N 1
ATOM 817 C CA . VAL A 1 107 ? -15.084 -1.902 -5.500 1.00 96.00 107 VAL A CA 1
ATOM 818 C C . VAL A 1 107 ? -14.771 -2.975 -4.462 1.00 96.00 107 VAL A C 1
ATOM 820 O O . VAL A 1 107 ? -15.684 -3.458 -3.798 1.00 96.00 107 VAL A O 1
ATOM 823 N N . LEU A 1 108 ? -13.499 -3.349 -4.299 1.00 95.88 108 LEU A N 1
ATOM 824 C CA . LEU A 1 108 ? -13.126 -4.537 -3.525 1.00 95.88 108 LEU A CA 1
ATOM 825 C C . LEU A 1 108 ? -13.428 -4.392 -2.034 1.00 95.88 108 LEU A C 1
ATOM 827 O O . LEU A 1 108 ? -14.037 -5.278 -1.452 1.00 95.88 108 LEU A O 1
ATOM 831 N N . GLY A 1 109 ? -13.039 -3.283 -1.409 1.00 95.31 109 GLY A N 1
ATOM 832 C CA . GLY A 1 109 ? -13.244 -3.065 0.022 1.00 95.31 109 GLY A CA 1
ATOM 833 C C . GLY A 1 109 ? -14.713 -3.134 0.444 1.00 95.31 109 GLY A C 1
ATOM 834 O O . GLY A 1 109 ? -15.026 -3.923 1.336 1.00 95.31 109 GLY A O 1
ATOM 835 N N . PRO A 1 110 ? -15.624 -2.392 -0.216 1.00 95.00 110 PRO A N 1
ATOM 836 C CA . PRO A 1 110 ? -17.055 -2.493 0.056 1.00 95.00 110 PRO A CA 1
ATOM 837 C C . PRO A 1 110 ? -17.636 -3.873 -0.260 1.00 95.00 110 PRO A C 1
ATOM 839 O O . PRO A 1 110 ? -18.412 -4.397 0.535 1.00 95.00 110 PRO A O 1
ATOM 842 N N . ALA A 1 111 ? -17.236 -4.497 -1.376 1.00 96.38 111 ALA A N 1
ATOM 843 C CA . ALA A 1 111 ? -17.708 -5.835 -1.744 1.00 96.38 111 ALA A CA 1
ATOM 844 C C . ALA A 1 111 ? -17.282 -6.916 -0.735 1.00 96.38 111 ALA A C 1
ATOM 846 O O . ALA A 1 111 ? -18.008 -7.883 -0.523 1.00 96.38 111 ALA A O 1
ATOM 847 N N . LEU A 1 112 ? -16.123 -6.736 -0.099 1.00 94.56 112 LEU A N 1
ATOM 848 C CA . LEU A 1 112 ? -15.591 -7.613 0.943 1.00 94.56 112 LEU A CA 1
ATOM 849 C C . LEU A 1 112 ? -16.043 -7.205 2.357 1.00 94.56 112 LEU A C 1
ATOM 851 O O . LEU A 1 112 ? -15.621 -7.825 3.328 1.00 94.56 112 LEU A O 1
ATOM 855 N N . GLY A 1 113 ? -16.869 -6.162 2.497 1.00 93.69 113 GLY A N 1
ATOM 856 C CA . GLY A 1 113 ? -17.359 -5.689 3.795 1.00 93.69 113 GLY A CA 1
ATOM 857 C C . GLY A 1 113 ? -16.287 -5.063 4.697 1.00 93.69 113 GLY A C 1
ATOM 858 O O . GLY A 1 113 ? -16.493 -4.958 5.902 1.00 93.69 113 GLY A O 1
ATOM 859 N N . LEU A 1 114 ? -15.144 -4.641 4.144 1.00 92.69 114 LEU A N 1
ATOM 860 C CA . LEU A 1 114 ? -14.036 -4.077 4.926 1.00 92.69 114 LEU A CA 1
ATOM 861 C C . LEU A 1 114 ? -14.307 -2.640 5.387 1.00 92.69 114 LEU A C 1
ATOM 863 O O . LEU A 1 114 ? -13.841 -2.228 6.449 1.00 92.69 114 LEU A O 1
ATOM 867 N N . PHE A 1 115 ? -15.024 -1.868 4.570 1.00 90.75 115 PHE A N 1
ATOM 868 C CA . PHE A 1 115 ? -15.432 -0.493 4.852 1.00 90.75 115 PHE A CA 1
ATOM 869 C C . PHE A 1 115 ? -16.607 -0.079 3.946 1.00 90.75 115 PHE A C 1
ATOM 871 O O . PHE A 1 115 ? -16.840 -0.724 2.921 1.00 90.75 115 PHE A O 1
ATOM 878 N N . PRO A 1 116 ? -17.355 0.986 4.296 1.00 93.62 116 PRO A N 1
ATOM 879 C CA . PRO A 1 116 ? -18.484 1.458 3.495 1.00 93.62 116 PRO A CA 1
ATOM 880 C C . PRO A 1 116 ? -18.082 1.921 2.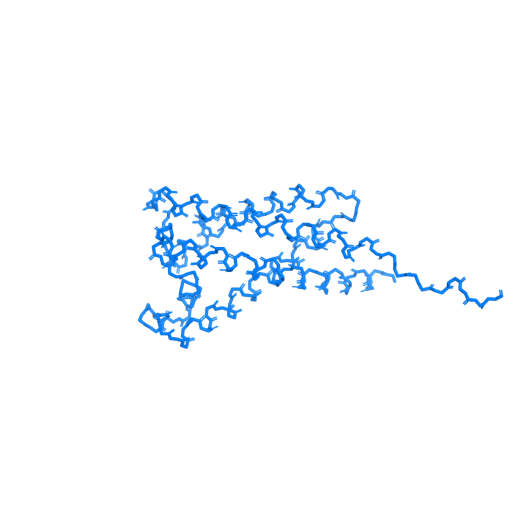081 1.00 93.62 116 PRO A C 1
ATOM 882 O O . PRO A 1 116 ? -16.932 2.308 1.864 1.00 93.62 116 PRO A O 1
ATOM 885 N N . PRO A 1 117 ? -19.024 1.964 1.121 1.00 93.69 117 PRO A N 1
ATOM 886 C CA . PRO A 1 117 ? -18.782 2.540 -0.201 1.00 93.69 117 PRO A CA 1
ATOM 887 C C . PRO A 1 117 ? -18.306 3.999 -0.154 1.00 93.69 117 PRO A C 1
ATOM 889 O O . PRO A 1 117 ? -18.676 4.750 0.747 1.00 93.69 117 PRO A O 1
ATOM 892 N N . LEU A 1 118 ? -17.558 4.435 -1.177 1.00 93.00 118 LEU A N 1
ATOM 893 C CA . LEU A 1 118 ? -16.921 5.765 -1.232 1.00 93.00 118 LEU A CA 1
ATOM 894 C C . LEU A 1 118 ? -17.871 6.941 -0.952 1.00 93.00 118 LEU A C 1
ATOM 896 O O . LEU A 1 118 ? -17.459 7.914 -0.325 1.00 93.00 118 LEU A O 1
ATOM 900 N N . TRP A 1 119 ? -19.134 6.861 -1.382 1.00 91.44 119 TRP A N 1
ATOM 901 C CA . TRP A 1 119 ? -20.137 7.916 -1.166 1.00 91.44 119 TRP A CA 1
ATOM 902 C C . TRP A 1 119 ? -20.660 8.004 0.279 1.00 91.44 119 TRP A C 1
ATOM 904 O O . TRP A 1 119 ? -21.388 8.936 0.603 1.00 91.44 119 TRP A O 1
ATOM 914 N N . GLN A 1 120 ? -20.307 7.048 1.141 1.00 95.38 120 GLN A N 1
ATOM 915 C CA . GLN A 1 120 ? -20.637 7.032 2.573 1.00 95.38 120 GLN A CA 1
ATOM 916 C C . GLN A 1 120 ? -19.420 7.336 3.460 1.00 95.38 120 GLN A C 1
ATOM 918 O O . GLN A 1 120 ? -19.556 7.492 4.672 1.00 95.38 120 GLN A O 1
ATOM 923 N N . VAL A 1 121 ? -18.225 7.414 2.872 1.00 93.81 121 VAL A N 1
ATOM 924 C CA . VAL A 1 121 ? -16.979 7.714 3.580 1.00 93.81 121 VAL A CA 1
ATOM 925 C C . VAL A 1 121 ? -16.768 9.228 3.621 1.00 93.81 121 VAL A C 1
ATOM 927 O O . VAL A 1 121 ? -17.049 9.939 2.655 1.00 93.81 121 VAL A O 1
ATOM 930 N N . ASN A 1 122 ? -16.268 9.742 4.748 1.00 94.81 122 ASN A N 1
ATOM 931 C CA . ASN A 1 122 ? -16.008 11.172 4.888 1.00 94.81 122 ASN A CA 1
ATOM 932 C C . ASN A 1 122 ? -14.911 11.655 3.913 1.00 94.81 122 ASN A C 1
ATOM 934 O O . ASN A 1 122 ? -14.034 10.898 3.485 1.00 94.81 122 ASN A O 1
ATOM 938 N N . LEU A 1 123 ? -14.966 12.941 3.554 1.00 96.00 123 LEU A N 1
ATOM 939 C CA . LEU A 1 123 ? -14.065 13.518 2.556 1.00 96.00 123 LEU A CA 1
ATOM 940 C C . LEU A 1 123 ? -12.572 13.400 2.936 1.00 96.00 123 LEU A C 1
ATOM 942 O O . LEU A 1 123 ? -11.801 12.983 2.069 1.00 96.00 123 LEU A O 1
ATOM 946 N N . PRO A 1 124 ? -12.140 13.685 4.185 1.00 97.44 124 PRO A N 1
ATOM 947 C CA . PRO A 1 124 ? -10.742 13.503 4.584 1.00 97.44 124 PRO A CA 1
ATOM 948 C C . PRO A 1 124 ? -10.229 12.076 4.372 1.00 97.44 124 PRO A C 1
ATOM 950 O O . PRO A 1 124 ? -9.162 11.894 3.787 1.00 97.44 124 PRO A O 1
ATOM 953 N N . ASN A 1 125 ? -11.004 11.063 4.763 1.00 96.00 125 ASN A N 1
ATOM 954 C CA . ASN A 1 125 ? -10.623 9.664 4.602 1.00 96.00 125 ASN A CA 1
ATOM 955 C C . ASN A 1 125 ? -10.520 9.291 3.114 1.00 96.00 125 ASN A C 1
ATOM 957 O O . ASN A 1 125 ? -9.572 8.615 2.719 1.00 96.00 125 ASN A O 1
ATOM 961 N N . ASN A 1 126 ? -11.452 9.745 2.270 1.00 96.25 126 ASN A N 1
ATOM 962 C CA . ASN A 1 126 ? -11.389 9.505 0.822 1.00 96.25 126 ASN A CA 1
ATOM 963 C C . ASN A 1 126 ? -10.152 10.150 0.182 1.00 96.25 126 ASN A C 1
ATOM 965 O O . ASN A 1 126 ? -9.428 9.491 -0.567 1.00 96.25 126 ASN A O 1
ATOM 969 N N . ILE A 1 127 ? -9.862 11.411 0.516 1.00 97.38 127 ILE A N 1
ATOM 970 C CA . ILE A 1 127 ? -8.671 12.111 0.015 1.00 97.38 127 ILE A CA 1
ATOM 971 C C . ILE A 1 127 ? -7.401 11.415 0.509 1.00 97.38 127 ILE A C 1
ATOM 973 O O . ILE A 1 127 ? -6.507 11.143 -0.290 1.00 97.38 127 ILE A O 1
ATOM 977 N N . GLY A 1 128 ? -7.323 11.062 1.794 1.00 97.62 128 GLY A N 1
ATOM 978 C CA . GLY A 1 128 ? -6.177 10.343 2.345 1.00 97.62 128 GLY A CA 1
ATOM 979 C C . GLY A 1 128 ? -5.958 8.986 1.667 1.00 97.62 128 GLY A C 1
ATOM 980 O O . GLY A 1 128 ? -4.824 8.599 1.370 1.00 97.62 128 GLY A O 1
ATOM 981 N N . ALA A 1 129 ? -7.040 8.269 1.352 1.00 97.12 129 ALA A N 1
ATOM 982 C CA . ALA A 1 129 ? -6.975 7.003 0.637 1.00 97.12 129 ALA A CA 1
ATOM 983 C C . ALA A 1 129 ? -6.455 7.209 -0.793 1.00 97.12 129 ALA A C 1
ATOM 985 O O . ALA A 1 129 ? -5.550 6.490 -1.210 1.00 97.12 129 ALA A O 1
ATOM 986 N N . LEU A 1 130 ? -6.936 8.220 -1.518 1.00 98.12 130 LEU A N 1
ATOM 987 C CA . LEU A 1 130 ? -6.414 8.552 -2.844 1.00 98.12 130 LEU A CA 1
ATOM 988 C C . LEU A 1 130 ? -4.925 8.925 -2.789 1.00 98.12 130 LEU A C 1
ATOM 990 O O . LEU A 1 130 ? -4.123 8.348 -3.521 1.00 98.12 130 LEU A O 1
ATOM 994 N N . VAL A 1 131 ? -4.541 9.829 -1.884 1.00 98.50 131 VAL A N 1
ATOM 995 C CA . VAL A 1 131 ? -3.154 10.297 -1.718 1.00 98.50 131 VAL A CA 1
ATOM 996 C C . VAL A 1 131 ? -2.208 9.134 -1.433 1.00 98.50 131 VAL A C 1
ATOM 998 O O . VAL A 1 131 ? -1.173 9.017 -2.082 1.00 98.50 131 VAL A O 1
ATOM 1001 N N . THR A 1 132 ? -2.567 8.236 -0.513 1.00 98.44 132 THR A N 1
ATOM 1002 C CA . THR A 1 132 ? -1.727 7.074 -0.173 1.00 98.44 132 THR A CA 1
ATOM 1003 C C . THR A 1 132 ? -1.524 6.129 -1.359 1.00 98.44 132 THR A C 1
ATOM 1005 O O . THR A 1 132 ? -0.416 5.627 -1.540 1.00 98.44 132 THR A O 1
ATOM 1008 N N . ARG A 1 133 ? -2.540 5.914 -2.210 1.00 98.31 133 ARG A N 1
ATOM 1009 C CA . ARG A 1 133 ? -2.395 5.063 -3.405 1.00 98.31 133 ARG A CA 1
ATOM 1010 C C . ARG A 1 133 ? -1.651 5.759 -4.544 1.00 98.31 133 ARG A C 1
ATOM 1012 O O . ARG A 1 133 ? -0.857 5.110 -5.217 1.00 98.31 133 ARG A O 1
ATOM 1019 N N . VAL A 1 134 ? -1.854 7.061 -4.742 1.00 98.56 134 VAL A N 1
ATOM 1020 C CA . VAL A 1 134 ? -1.061 7.855 -5.696 1.00 98.56 134 VAL A CA 1
ATOM 1021 C C . VAL A 1 134 ? 0.411 7.858 -5.289 1.00 98.56 134 VAL A C 1
ATOM 1023 O O . VAL A 1 134 ? 1.275 7.637 -6.134 1.00 98.56 134 VAL A O 1
ATOM 1026 N N . LEU A 1 135 ? 0.698 8.026 -3.996 1.00 98.50 135 LEU A N 1
ATOM 1027 C CA . LEU A 1 135 ? 2.049 7.943 -3.449 1.00 98.50 135 LEU A CA 1
ATOM 1028 C C . LEU A 1 135 ? 2.660 6.555 -3.671 1.00 98.50 135 LEU A C 1
ATOM 1030 O O . LEU A 1 135 ? 3.774 6.468 -4.183 1.00 98.50 135 LE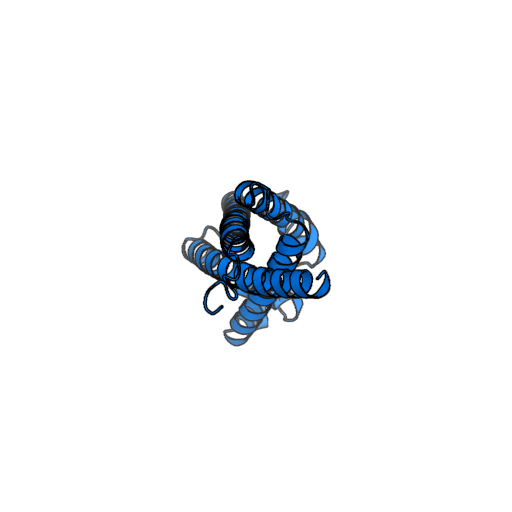U A O 1
ATOM 1034 N N . TYR A 1 136 ? 1.926 5.484 -3.346 1.00 98.69 136 TYR A N 1
ATOM 1035 C CA . TYR A 1 136 ? 2.343 4.110 -3.646 1.00 98.69 136 TYR A CA 1
ATOM 1036 C C . TYR A 1 136 ? 2.715 3.955 -5.124 1.00 98.69 136 TYR A C 1
ATOM 1038 O O . TYR A 1 136 ? 3.815 3.513 -5.442 1.00 98.69 136 TYR A O 1
ATOM 1046 N N . GLY A 1 137 ? 1.823 4.375 -6.022 1.00 98.25 137 GLY A N 1
ATOM 1047 C CA . GLY A 1 137 ? 2.026 4.294 -7.461 1.00 98.25 137 GLY A CA 1
ATOM 1048 C C . GLY A 1 137 ? 3.239 5.090 -7.943 1.00 98.25 137 GLY A C 1
ATOM 1049 O O . GLY A 1 137 ? 4.036 4.579 -8.723 1.00 98.25 137 GLY A O 1
ATOM 1050 N N . GLY A 1 138 ? 3.425 6.315 -7.448 1.00 98.06 138 GLY A N 1
ATOM 1051 C CA . GLY A 1 138 ? 4.573 7.156 -7.789 1.00 98.06 138 GLY A CA 1
ATOM 1052 C C . GLY A 1 138 ? 5.906 6.550 -7.344 1.00 98.06 138 GLY A C 1
ATOM 1053 O O . GLY A 1 138 ? 6.837 6.465 -8.145 1.00 98.06 138 GLY A O 1
ATOM 1054 N N . VAL A 1 139 ? 5.986 6.064 -6.099 1.00 98.31 139 VAL A N 1
ATOM 1055 C CA . VAL A 1 139 ? 7.187 5.392 -5.571 1.00 98.31 139 VAL A CA 1
ATOM 1056 C C . VAL A 1 139 ? 7.465 4.099 -6.338 1.00 98.31 139 VAL A C 1
ATOM 1058 O O . VAL A 1 139 ? 8.599 3.859 -6.743 1.00 98.31 139 VAL A O 1
ATOM 1061 N N . LEU A 1 140 ? 6.434 3.292 -6.597 1.00 98.00 140 LEU A N 1
ATOM 1062 C CA . LEU A 1 140 ? 6.543 2.062 -7.377 1.00 98.00 140 LEU A CA 1
ATOM 1063 C C . LEU A 1 140 ? 7.061 2.3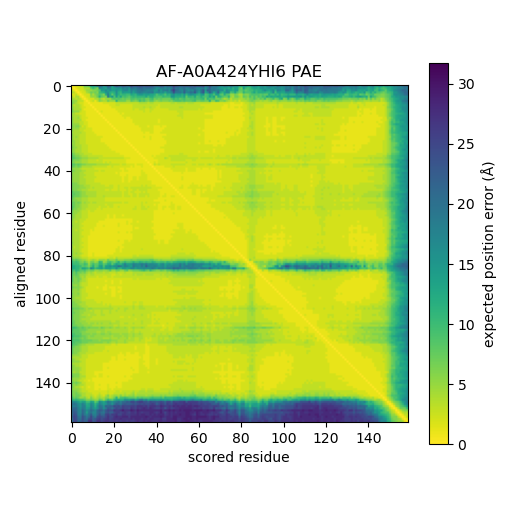38 -8.794 1.00 98.00 140 LEU A C 1
ATOM 1065 O O . LEU A 1 140 ? 8.022 1.709 -9.229 1.00 98.00 140 LEU A O 1
ATOM 1069 N N . GLY A 1 141 ? 6.456 3.303 -9.490 1.00 96.06 141 GLY A N 1
ATOM 1070 C CA . GLY A 1 141 ? 6.856 3.713 -10.833 1.00 96.06 141 GLY A CA 1
ATOM 1071 C C . GLY A 1 141 ? 8.310 4.170 -10.890 1.00 96.06 141 GLY A C 1
ATOM 1072 O O . GLY A 1 141 ? 9.055 3.734 -11.765 1.00 96.06 141 GLY A O 1
ATOM 1073 N N . TYR A 1 142 ? 8.734 4.982 -9.918 1.00 95.69 142 TYR A N 1
ATOM 1074 C CA . TYR A 1 142 ? 10.120 5.427 -9.781 1.00 95.69 142 TYR A CA 1
ATOM 1075 C C . TYR A 1 142 ? 11.099 4.260 -9.573 1.00 95.69 142 TYR A C 1
ATOM 1077 O O . TYR A 1 142 ? 12.086 4.147 -10.299 1.00 95.69 142 TYR A O 1
ATOM 1085 N N . LEU A 1 143 ? 10.819 3.362 -8.623 1.00 95.31 143 LEU A N 1
ATOM 1086 C CA . LEU A 1 143 ? 11.713 2.244 -8.301 1.00 95.31 143 LEU A CA 1
ATOM 1087 C C . LEU A 1 143 ? 11.808 1.227 -9.443 1.00 95.31 143 LEU A C 1
ATOM 1089 O O . LEU A 1 143 ? 12.903 0.794 -9.790 1.00 95.31 143 LEU A O 1
ATOM 1093 N N . VAL A 1 144 ? 10.681 0.884 -10.073 1.00 93.44 144 VAL A N 1
ATOM 1094 C CA . VAL A 1 144 ? 10.667 -0.024 -11.229 1.00 93.44 144 VAL A CA 1
ATOM 1095 C C . VAL A 1 144 ? 11.425 0.585 -12.406 1.00 93.44 144 VAL A C 1
ATOM 1097 O O . VAL A 1 144 ? 12.175 -0.120 -13.077 1.00 93.44 144 VAL A O 1
ATOM 1100 N N . HIS A 1 145 ? 11.284 1.891 -12.638 1.00 91.50 145 HIS A N 1
ATOM 1101 C CA . HIS A 1 145 ? 12.049 2.590 -13.666 1.00 91.50 145 HIS A CA 1
ATOM 1102 C C . HIS A 1 145 ? 13.555 2.498 -13.435 1.00 91.50 145 HIS A C 1
ATOM 1104 O O . HIS A 1 145 ? 14.300 2.174 -14.357 1.00 91.50 145 HIS A O 1
ATOM 1110 N N . MET A 1 146 ? 13.982 2.789 -12.206 1.00 90.81 146 MET A N 1
ATOM 1111 C CA . MET A 1 146 ? 15.383 2.788 -11.805 1.00 90.81 146 MET A CA 1
ATOM 1112 C C . MET A 1 146 ? 15.988 1.387 -11.949 1.00 90.81 146 MET A C 1
ATOM 1114 O O . MET A 1 146 ? 16.999 1.220 -12.623 1.00 90.81 146 MET A O 1
ATOM 1118 N N . TRP A 1 147 ? 15.321 0.362 -11.415 1.00 89.75 147 TRP A N 1
ATOM 1119 C CA . TRP A 1 147 ? 15.857 -1.001 -11.363 1.00 89.75 147 TRP A CA 1
ATOM 1120 C C . TRP A 1 147 ? 15.694 -1.812 -12.652 1.00 89.75 147 TRP A C 1
ATOM 1122 O O . TRP A 1 147 ? 16.430 -2.770 -12.856 1.00 89.75 147 TRP A O 1
ATOM 1132 N N . LEU A 1 148 ? 14.762 -1.470 -13.551 1.00 84.19 148 LEU A N 1
ATOM 1133 C CA . LEU A 1 148 ? 14.688 -2.125 -14.868 1.00 84.19 148 LEU A CA 1
ATOM 1134 C C . LEU A 1 148 ? 15.662 -1.536 -15.897 1.00 84.19 148 LEU A C 1
ATOM 1136 O O . LEU A 1 148 ? 15.862 -2.163 -16.949 1.00 84.19 148 LEU A O 1
ATOM 1140 N N . ARG A 1 149 ? 16.202 -0.339 -15.629 1.00 76.12 149 ARG A N 1
ATOM 1141 C CA . ARG A 1 149 ? 17.109 0.393 -16.521 1.00 76.12 149 ARG A CA 1
ATOM 1142 C C . ARG A 1 149 ? 18.581 0.093 -16.308 1.00 76.12 149 ARG A C 1
ATOM 1144 O O . ARG A 1 149 ? 19.326 0.352 -17.246 1.00 76.12 149 ARG A O 1
ATOM 1151 N N . GLU A 1 150 ? 18.991 -0.430 -15.155 1.00 61.22 150 GLU A N 1
ATOM 1152 C CA . GLU A 1 150 ? 20.384 -0.832 -14.963 1.00 61.22 150 GLU A CA 1
ATOM 1153 C C . GLU A 1 150 ? 20.746 -1.894 -16.016 1.00 61.22 150 GLU A C 1
ATOM 1155 O O . GLU A 1 150 ? 20.146 -2.977 -16.036 1.00 61.22 150 GLU A O 1
ATOM 1160 N N . PRO A 1 151 ? 21.668 -1.589 -16.951 1.00 53.38 151 PRO A N 1
ATOM 1161 C CA . PRO A 1 151 ? 22.316 -2.635 -17.707 1.00 53.38 151 PRO A CA 1
ATOM 1162 C C . PRO A 1 151 ? 23.110 -3.430 -16.680 1.00 53.38 151 PRO A C 1
ATOM 1164 O O . PRO A 1 151 ? 23.895 -2.862 -15.924 1.00 53.38 151 PRO A O 1
ATOM 1167 N N . VAL A 1 152 ? 22.911 -4.741 -16.645 1.00 54.84 152 VAL A N 1
ATOM 1168 C CA . VAL A 1 152 ? 23.925 -5.604 -16.059 1.00 54.84 152 VAL A CA 1
ATOM 1169 C C . VAL A 1 152 ? 25.171 -5.368 -16.915 1.00 54.84 152 VAL A C 1
ATOM 1171 O O . VAL A 1 152 ? 25.222 -5.819 -18.058 1.00 54.84 152 VAL A O 1
ATOM 1174 N N . GLU A 1 153 ? 26.121 -4.571 -16.424 1.00 52.06 153 GLU A N 1
ATOM 1175 C CA . GLU A 1 153 ? 27.476 -4.487 -16.970 1.00 52.06 153 GLU A CA 1
ATOM 1176 C C . GLU A 1 153 ? 28.156 -5.843 -16.729 1.00 52.06 153 GLU A C 1
ATOM 1178 O O . GLU A 1 153 ? 29.027 -6.009 -15.883 1.00 52.06 153 GLU A O 1
ATOM 1183 N N . GLU A 1 154 ? 27.694 -6.869 -17.438 1.00 53.09 154 GLU A N 1
ATOM 1184 C CA . GLU A 1 154 ? 28.323 -8.178 -17.494 1.00 53.09 154 GLU A CA 1
ATOM 1185 C C . GLU A 1 154 ? 29.346 -8.148 -18.638 1.00 53.09 154 GLU A C 1
ATOM 1187 O O . GLU A 1 154 ? 29.018 -8.360 -19.803 1.00 53.09 154 GLU A O 1
ATOM 1192 N N . GLY A 1 155 ? 30.606 -7.873 -18.286 1.00 51.81 155 GLY A N 1
ATOM 1193 C CA . GLY A 1 155 ? 31.758 -8.470 -18.972 1.00 51.81 155 GLY A CA 1
ATOM 1194 C C . GLY A 1 155 ? 32.339 -7.747 -20.192 1.00 51.81 155 GLY A C 1
ATOM 1195 O O . GLY A 1 155 ? 32.610 -8.399 -21.196 1.00 51.81 155 GLY A O 1
ATOM 1196 N N . ALA A 1 156 ? 32.608 -6.441 -20.107 1.00 50.12 156 ALA A N 1
ATOM 1197 C CA . ALA A 1 156 ? 33.464 -5.738 -21.077 1.00 50.12 156 ALA A CA 1
ATOM 1198 C C . ALA A 1 156 ? 34.931 -5.588 -20.613 1.00 50.12 156 ALA A C 1
ATOM 1200 O O . ALA A 1 156 ? 35.636 -4.704 -21.090 1.00 50.12 156 ALA A O 1
ATOM 1201 N N . GLU A 1 157 ? 35.411 -6.448 -19.711 1.00 54.00 157 GLU A N 1
ATOM 1202 C CA . GLU A 1 157 ? 36.831 -6.517 -19.355 1.00 54.00 157 GLU A CA 1
ATOM 1203 C C . GLU A 1 157 ? 37.326 -7.967 -19.445 1.00 54.00 157 GLU A C 1
ATOM 1205 O O . GLU A 1 157 ? 36.714 -8.874 -18.883 1.00 54.00 157 GLU A O 1
ATOM 1210 N N . HIS A 1 158 ? 38.452 -8.141 -20.150 1.00 48.91 158 HIS A N 1
ATOM 1211 C CA . HIS A 1 158 ? 39.224 -9.369 -20.415 1.00 48.91 158 HIS A CA 1
ATOM 1212 C C . HIS A 1 158 ? 38.991 -10.088 -21.755 1.00 48.91 158 HIS A C 1
ATOM 1214 O O . HIS A 1 158 ? 38.615 -11.257 -21.781 1.00 48.91 158 HIS A O 1
ATOM 1220 N N . HIS A 1 159 ? 39.375 -9.433 -22.856 1.00 51.53 159 HIS A N 1
ATOM 1221 C CA . HIS A 1 159 ? 40.102 -10.088 -23.953 1.00 51.53 159 HIS A CA 1
ATOM 1222 C C . HIS A 1 159 ? 41.215 -9.181 -24.478 1.00 51.53 159 HIS A C 1
ATOM 1224 O O . HIS A 1 159 ? 40.965 -7.961 -24.593 1.00 51.53 159 HIS A O 1
#

Foldseek 3Di:
DVVVLLVLLLVLLLVLLLVLLVVLLVLQQVCVVVVLDVDRQLLLQLVLPDDSVCCPDPVNSVNSSVSSSVVSSVLSSVLSVPDDLPDQLLVVLLVSLQVCLCCVQQPVCCVSVSDNHPVPDDPSNSVSSSVSSSSSSNSSSVSSNVSVPDDPPPDPDDD

Radius of gyration: 17.63 Å; Cα contacts (8 Å, |Δi|>4): 218; chains: 1; bounding box: 61×30×43 Å

pLDDT: mean 91.81, std 12.39, range [48.91, 98.69]